Protein AF-A0A8T5HWT9-F1 (afdb_monomer_lite)

pLDDT: mean 85.5, std 12.3, range [51.19, 96.88]

Foldseek 3Di:
DDPVVVVVCCVVVVDPPDPPDPDPVRVVCVVCVVVVVVVLVVCQVVCQVVQAASVDGHGHDVPGNHRPVVVVVVVVVVCVVVVVD

Sequence (85 aa):
MSKMIKKLLKKITGKKEEKKYPNRFLKHYYLHQDKLNKERRGSYSGRKKAGICVRCHHKAVSGIVFCDFHQKLQKGYNKKARGNK

Structure (mmCIF, N/CA/C/O backbone):
data_AF-A0A8T5HWT9-F1
#
_entry.id   AF-A0A8T5HWT9-F1
#
loop_
_atom_site.group_PDB
_atom_site.id
_atom_site.type_symbol
_atom_site.label_atom_id
_atom_site.label_alt_id
_atom_site.label_comp_id
_atom_site.label_asym_id
_atom_site.label_entity_id
_atom_site.label_seq_id
_atom_site.pdbx_PDB_ins_code
_atom_site.Cartn_x
_atom_site.Cartn_y
_atom_site.Cartn_z
_atom_site.occupancy
_atom_site.B_iso_or_equiv
_atom_site.auth_seq_id
_atom_site.auth_comp_id
_atom_site.auth_asym_id
_atom_site.auth_atom_id
_atom_site.pdbx_PDB_model_num
ATOM 1 N N . MET A 1 1 ? -11.040 6.887 54.445 1.00 59.72 1 MET A N 1
ATOM 2 C CA . MET A 1 1 ? -11.356 5.942 53.343 1.00 59.72 1 MET A CA 1
ATOM 3 C C . MET A 1 1 ? -10.081 5.206 52.921 1.00 59.72 1 MET A C 1
ATOM 5 O O . MET A 1 1 ? -9.155 5.854 52.442 1.00 59.72 1 MET A O 1
ATOM 9 N N . SER A 1 2 ? -9.992 3.892 53.168 1.00 70.44 2 SER A N 1
ATOM 10 C CA . SER A 1 2 ? -8.765 3.096 52.965 1.00 70.44 2 SER A CA 1
ATOM 11 C C . SER A 1 2 ? -8.290 3.085 51.500 1.00 70.44 2 SER A C 1
ATOM 13 O O . SER A 1 2 ? -9.098 3.110 50.568 1.00 70.44 2 SER A O 1
ATOM 15 N N . LYS A 1 3 ? -6.967 3.027 51.285 1.00 72.62 3 LYS A N 1
ATOM 16 C CA . LYS A 1 3 ? -6.303 3.027 49.962 1.00 72.62 3 LYS A CA 1
ATOM 17 C C . LYS A 1 3 ? -6.824 1.898 49.058 1.00 72.62 3 LYS A C 1
ATOM 19 O O . LYS A 1 3 ? -6.953 2.088 47.849 1.00 72.62 3 LYS A O 1
ATOM 24 N N . MET A 1 4 ? -7.186 0.758 49.653 1.00 73.44 4 MET A N 1
ATOM 25 C CA . MET A 1 4 ? -7.794 -0.374 48.947 1.00 73.44 4 MET A CA 1
ATOM 26 C C . MET A 1 4 ? -9.188 -0.048 48.398 1.00 73.44 4 MET A C 1
ATOM 28 O O . MET A 1 4 ? -9.472 -0.369 47.247 1.00 73.44 4 MET A O 1
ATOM 32 N N . ILE A 1 5 ? -10.015 0.670 49.162 1.00 74.31 5 ILE A N 1
ATOM 33 C CA . ILE A 1 5 ? -11.385 1.039 48.772 1.00 74.31 5 ILE A CA 1
ATOM 34 C C . ILE A 1 5 ? -11.355 2.010 47.583 1.00 74.31 5 ILE A C 1
ATOM 36 O O . ILE A 1 5 ? -12.075 1.817 46.607 1.00 74.31 5 ILE A O 1
ATOM 40 N N . LYS A 1 6 ? -10.445 2.998 47.591 1.00 69.75 6 LYS A N 1
ATOM 41 C CA . LYS A 1 6 ? -10.242 3.902 46.439 1.00 69.75 6 LYS A CA 1
ATOM 42 C C . LYS A 1 6 ? -9.805 3.151 45.173 1.00 69.75 6 LYS A C 1
ATOM 44 O O . LYS A 1 6 ? -10.242 3.491 44.076 1.00 69.75 6 LYS A O 1
ATOM 49 N N . LYS A 1 7 ? -8.948 2.133 45.311 1.00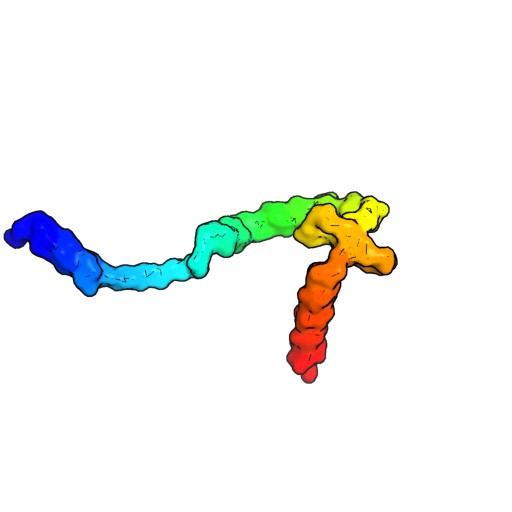 68.44 7 LYS A N 1
ATOM 50 C CA . LYS A 1 7 ? -8.435 1.331 44.186 1.00 68.44 7 LYS A CA 1
ATOM 51 C C . LYS A 1 7 ? -9.518 0.424 43.594 1.00 68.44 7 LYS A C 1
ATOM 53 O O . LYS A 1 7 ? -9.593 0.293 42.375 1.00 68.44 7 LYS A O 1
ATOM 58 N N . LEU A 1 8 ? -10.368 -0.148 44.449 1.00 69.00 8 LEU A N 1
ATOM 59 C CA . LEU A 1 8 ? -11.513 -0.962 44.049 1.00 69.00 8 LEU A CA 1
ATOM 60 C C . LEU A 1 8 ? -12.561 -0.115 43.314 1.00 69.00 8 LEU A C 1
ATOM 62 O O . LEU A 1 8 ? -12.967 -0.469 42.211 1.00 69.00 8 LEU A O 1
ATOM 66 N N . LEU A 1 9 ? -12.902 1.058 43.860 1.00 68.06 9 LEU A N 1
ATOM 67 C CA . LEU A 1 9 ? -13.840 1.992 43.234 1.00 68.06 9 LEU A CA 1
ATOM 68 C C . LEU A 1 9 ? -13.355 2.442 41.856 1.00 68.06 9 LEU A C 1
ATOM 70 O O . LEU A 1 9 ? -14.120 2.361 40.909 1.00 68.06 9 LEU A O 1
ATOM 74 N N . LYS A 1 10 ? -12.072 2.790 41.694 1.00 65.56 10 LYS A N 1
ATOM 75 C CA . LYS A 1 10 ? -11.500 3.179 40.390 1.00 65.56 10 LYS A CA 1
ATOM 76 C C . LYS A 1 10 ? -11.544 2.054 39.341 1.00 65.56 10 LYS A C 1
ATOM 78 O O . LYS A 1 10 ? -11.517 2.336 38.148 1.00 65.56 10 LYS A O 1
ATOM 83 N N . LYS A 1 11 ? -11.605 0.789 39.772 1.00 64.06 11 LYS A N 1
ATOM 84 C CA . LYS A 1 11 ? -11.736 -0.391 38.901 1.00 64.06 11 LYS A CA 1
ATOM 85 C C . LYS A 1 11 ? -13.189 -0.630 38.466 1.00 64.06 11 LYS A C 1
ATOM 87 O O . LYS A 1 11 ? -13.404 -1.138 37.374 1.00 64.06 11 LYS A O 1
ATOM 92 N N . ILE A 1 12 ? -14.154 -0.247 39.308 1.00 67.12 12 ILE A N 1
ATOM 93 C CA . ILE A 1 12 ? -15.601 -0.389 39.074 1.00 67.12 12 ILE A CA 1
ATOM 94 C C . ILE A 1 12 ? -16.162 0.824 38.311 1.00 67.12 12 ILE A C 1
ATOM 96 O O . ILE A 1 12 ? -16.957 0.663 37.394 1.00 67.12 12 ILE A O 1
ATOM 100 N N . THR A 1 13 ? -15.715 2.037 38.647 1.00 62.03 13 THR A N 1
ATOM 101 C CA . THR A 1 13 ? -16.147 3.307 38.032 1.00 62.03 13 THR A CA 1
ATOM 102 C C . THR A 1 13 ? -15.208 3.805 36.939 1.00 62.03 13 THR A C 1
ATOM 104 O O . THR A 1 13 ? -15.457 4.850 36.335 1.00 62.03 13 THR A O 1
ATOM 107 N N . GLY A 1 14 ? -14.116 3.081 36.681 1.00 57.19 14 GLY A N 1
ATOM 108 C CA . GLY A 1 14 ? -13.178 3.395 35.615 1.00 57.19 14 GLY A CA 1
ATOM 109 C C . GLY A 1 14 ? -13.881 3.302 34.270 1.00 57.19 14 GLY A C 1
ATOM 110 O O . GLY A 1 14 ? -13.976 2.216 33.700 1.00 57.19 14 GLY A O 1
ATOM 111 N N . LYS A 1 15 ? -14.376 4.439 33.766 1.00 55.84 15 LYS A N 1
ATOM 112 C CA . LYS A 1 15 ? -14.821 4.588 32.379 1.00 55.84 15 LYS A CA 1
ATOM 113 C C . LYS A 1 15 ? -13.755 3.944 31.496 1.00 55.84 15 LYS A C 1
ATOM 115 O O . LYS A 1 15 ? -12.597 4.359 31.535 1.00 55.84 15 LYS A O 1
ATOM 120 N N . LYS A 1 16 ? -14.124 2.899 30.746 1.00 58.47 16 LYS A N 1
ATOM 121 C CA . LYS A 1 16 ? -13.269 2.367 29.682 1.00 58.47 16 LYS A CA 1
ATOM 122 C C . LYS A 1 16 ? -13.062 3.521 28.711 1.00 58.47 16 LYS A C 1
ATOM 124 O O . LYS A 1 16 ? -13.977 3.847 27.966 1.00 58.47 16 LYS A O 1
ATOM 129 N N . GLU A 1 17 ? -11.905 4.172 28.770 1.00 62.22 17 GLU A N 1
ATOM 130 C CA . GLU A 1 17 ? -11.531 5.143 27.751 1.00 62.22 17 GLU A CA 1
ATOM 131 C C . GLU A 1 17 ? -11.618 4.433 26.403 1.00 62.22 17 GLU A C 1
ATOM 133 O O . GLU A 1 17 ? -10.950 3.416 26.173 1.00 62.22 17 GLU A O 1
ATOM 138 N N . GLU A 1 18 ? -12.499 4.926 25.535 1.00 68.44 18 GLU A N 1
ATOM 139 C CA . GLU A 1 18 ? -12.593 4.428 24.177 1.00 68.44 18 GLU A CA 1
ATOM 140 C C . GLU A 1 18 ? -11.240 4.653 23.515 1.00 68.44 18 GLU A C 1
ATOM 142 O O . GLU A 1 18 ? -10.777 5.779 23.310 1.00 68.44 18 GLU A O 1
ATOM 147 N N . LYS A 1 19 ? -10.542 3.553 23.233 1.00 72.56 19 LYS A N 1
ATOM 148 C CA . LYS A 1 19 ? -9.255 3.639 22.560 1.00 72.56 19 LYS A CA 1
ATOM 149 C C . LYS A 1 19 ? -9.512 4.215 21.172 1.00 72.56 19 LYS A C 1
ATOM 151 O O . LYS A 1 19 ? -10.091 3.536 20.331 1.00 72.56 19 LYS A O 1
ATOM 156 N N . LYS A 1 20 ? -8.986 5.420 20.911 1.00 83.25 20 LYS A N 1
ATOM 157 C CA . LYS A 1 20 ? -9.017 6.091 19.593 1.00 83.25 20 LYS A CA 1
ATOM 158 C C . LYS A 1 20 ? -8.602 5.174 18.432 1.00 83.25 20 LYS A C 1
ATOM 160 O O . LYS A 1 20 ? -9.029 5.379 17.303 1.00 83.25 20 LYS A O 1
ATOM 165 N N . TYR A 1 21 ? -7.759 4.174 18.705 1.00 86.62 21 TYR A N 1
ATOM 166 C CA . TYR A 1 21 ? -7.325 3.185 17.724 1.00 86.62 21 TYR A CA 1
ATOM 167 C C . TYR A 1 21 ? -7.575 1.753 18.223 1.00 86.62 21 TYR A C 1
ATOM 169 O O . TYR A 1 21 ? -7.239 1.457 19.374 1.00 86.62 21 TYR A O 1
ATOM 177 N N . PRO A 1 22 ? -8.047 0.834 17.357 1.00 88.50 22 PRO A N 1
ATOM 178 C CA . PRO A 1 22 ? -8.357 -0.545 17.749 1.00 88.50 22 PRO A CA 1
ATOM 179 C C . PRO A 1 22 ? -7.140 -1.348 18.225 1.00 88.50 22 PRO A C 1
ATOM 181 O O . PRO A 1 22 ? -7.263 -2.253 19.045 1.00 88.50 22 PRO A O 1
ATOM 184 N N . ASN A 1 23 ? -5.946 -1.039 17.709 1.00 91.25 23 ASN A N 1
ATOM 185 C CA . ASN A 1 23 ? -4.705 -1.696 18.111 1.00 91.25 23 ASN A CA 1
ATOM 186 C C . ASN A 1 23 ? -3.480 -0.786 17.904 1.00 91.25 23 ASN A C 1
ATOM 188 O O . ASN A 1 23 ? -3.553 0.261 17.253 1.00 91.25 23 ASN A O 1
ATOM 192 N N . ARG A 1 24 ? -2.332 -1.208 18.457 1.00 90.25 24 ARG A N 1
ATOM 193 C CA . ARG A 1 24 ? -1.069 -0.448 18.401 1.00 90.25 24 ARG A CA 1
ATOM 194 C C . ARG A 1 24 ? -0.537 -0.236 16.979 1.00 90.25 24 ARG A C 1
ATOM 196 O O . ARG A 1 24 ? 0.083 0.789 16.719 1.00 90.25 24 ARG A O 1
ATOM 203 N N . PHE A 1 25 ? -0.798 -1.169 16.065 1.00 89.44 25 PHE A N 1
ATOM 204 C CA . PHE A 1 25 ? -0.326 -1.094 14.682 1.00 89.44 25 PHE A CA 1
ATOM 205 C C . PHE A 1 25 ? -1.113 -0.056 13.884 1.00 89.44 25 PHE A C 1
ATOM 207 O O . PHE A 1 25 ? -0.517 0.765 13.194 1.00 89.44 25 PHE A O 1
ATOM 214 N N . LEU A 1 26 ? -2.439 -0.029 14.043 1.00 88.75 26 LEU A N 1
ATOM 215 C CA . LEU A 1 26 ? -3.292 0.991 13.435 1.00 88.75 26 LEU A CA 1
ATOM 216 C C . LEU A 1 26 ? -2.971 2.377 13.991 1.00 88.75 26 LEU A C 1
ATOM 218 O O . LEU A 1 26 ? -2.856 3.324 13.220 1.00 88.75 26 LEU A O 1
ATOM 222 N N . LYS A 1 27 ? -2.732 2.488 15.305 1.00 92.00 27 LYS A N 1
ATOM 223 C CA . LYS 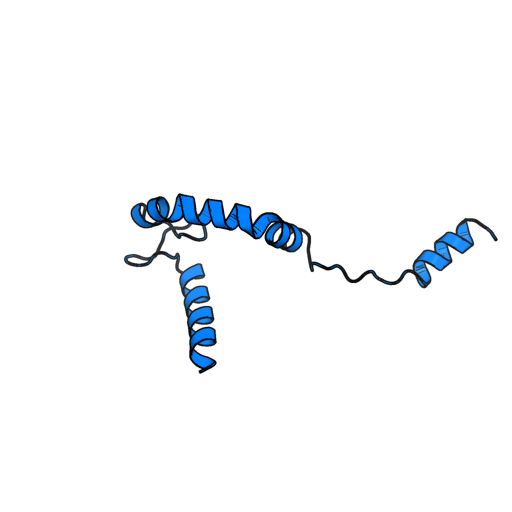A 1 27 ? -2.250 3.737 15.910 1.00 92.00 27 LYS A CA 1
ATOM 224 C C . LYS A 1 27 ? -0.981 4.234 15.215 1.00 92.00 27 LYS A C 1
ATOM 226 O O . LYS A 1 27 ? -0.936 5.383 14.795 1.00 92.00 27 LYS A O 1
ATOM 231 N N . HIS A 1 28 ? 0.029 3.376 15.074 1.00 91.25 28 HIS A N 1
ATOM 232 C CA . HIS A 1 28 ? 1.276 3.733 14.398 1.00 91.25 28 HIS A CA 1
ATOM 233 C C . HIS A 1 28 ? 1.041 4.133 12.932 1.00 91.25 28 HIS A C 1
ATOM 235 O O . HIS A 1 28 ? 1.532 5.169 12.495 1.00 91.25 28 HIS A O 1
ATOM 241 N N . TYR A 1 29 ? 0.240 3.361 12.191 1.00 90.00 29 TYR A N 1
ATOM 242 C CA . TYR A 1 29 ? -0.087 3.653 10.795 1.00 90.00 29 TYR A CA 1
ATOM 243 C C . TYR A 1 29 ? -0.676 5.058 10.617 1.00 90.00 29 TYR A C 1
ATOM 245 O O . TYR A 1 29 ? -0.183 5.817 9.787 1.00 90.00 29 TYR A O 1
ATOM 253 N N . TYR A 1 30 ? -1.697 5.413 11.403 1.00 90.31 30 TYR A N 1
ATOM 254 C CA . TYR A 1 30 ? -2.363 6.711 11.279 1.00 90.31 30 TYR A CA 1
ATOM 255 C C . TYR A 1 30 ? -1.495 7.869 11.776 1.00 90.31 30 TYR A C 1
ATOM 257 O O . TYR A 1 30 ? -1.507 8.935 11.171 1.00 90.31 30 TYR A O 1
ATOM 265 N N . LEU A 1 31 ? -0.703 7.669 12.835 1.00 93.88 31 LEU A N 1
ATOM 266 C CA . LEU A 1 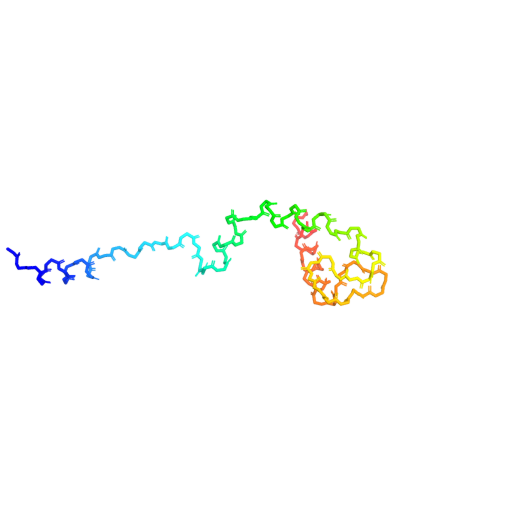31 ? 0.192 8.711 13.351 1.00 93.88 31 LEU A CA 1
ATOM 267 C C . LEU A 1 31 ? 1.360 9.036 12.409 1.00 93.88 31 LEU A C 1
ATOM 269 O O . LEU A 1 31 ? 1.867 10.151 12.441 1.00 93.88 31 LEU A O 1
ATOM 273 N N . HIS A 1 32 ? 1.796 8.085 11.582 1.00 94.19 32 HIS A N 1
ATOM 274 C CA . HIS A 1 32 ? 2.946 8.259 10.685 1.00 94.19 32 HIS A CA 1
ATOM 275 C C . HIS A 1 32 ? 2.568 8.178 9.202 1.00 94.19 32 HIS A C 1
ATOM 277 O O . HIS A 1 32 ? 3.427 7.944 8.347 1.00 94.19 32 HIS A O 1
ATOM 283 N N . GLN A 1 33 ? 1.288 8.371 8.884 1.00 91.12 33 GLN A N 1
ATOM 284 C CA . GLN A 1 33 ? 0.746 8.158 7.546 1.00 91.12 33 GLN A CA 1
ATOM 285 C C . GLN A 1 33 ? 1.468 8.989 6.475 1.00 91.12 33 GLN A C 1
ATOM 287 O O . GLN A 1 33 ? 1.772 8.465 5.402 1.00 91.12 33 GLN A O 1
ATOM 292 N N . ASP A 1 34 ? 1.806 10.244 6.770 1.00 93.19 34 ASP A N 1
ATOM 293 C CA . ASP A 1 34 ? 2.482 11.135 5.820 1.00 93.19 34 ASP A CA 1
ATOM 294 C C . ASP A 1 34 ? 3.892 10.660 5.476 1.00 93.19 34 ASP A C 1
ATOM 296 O O . ASP A 1 34 ? 4.255 10.585 4.299 1.00 93.19 34 ASP A O 1
ATOM 300 N N . LYS A 1 35 ? 4.663 10.248 6.489 1.00 92.31 35 LYS A N 1
ATOM 301 C CA . LYS A 1 35 ? 5.998 9.672 6.298 1.00 92.31 35 LYS A CA 1
ATOM 302 C C . LYS A 1 35 ? 5.922 8.396 5.457 1.00 92.31 35 LYS A C 1
ATOM 304 O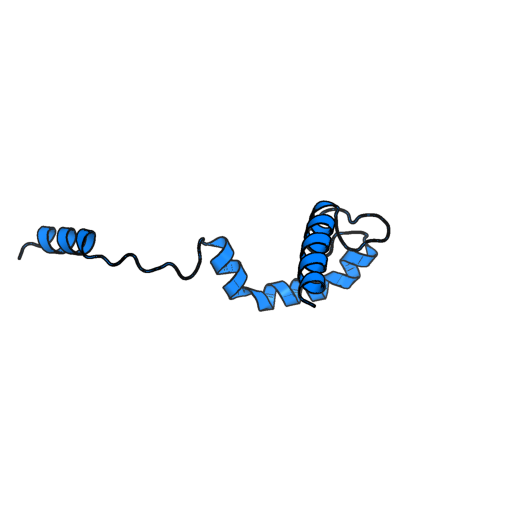 O . LYS A 1 35 ? 6.612 8.288 4.445 1.00 92.31 35 LYS A O 1
ATOM 309 N N . LEU A 1 36 ? 5.015 7.482 5.810 1.00 88.12 36 LEU A N 1
ATOM 310 C CA . LEU A 1 36 ? 4.802 6.226 5.080 1.00 88.12 36 LEU A CA 1
ATOM 311 C C . LEU A 1 36 ? 4.374 6.463 3.622 1.00 88.12 36 LEU A C 1
ATOM 313 O O . LEU A 1 36 ? 4.761 5.715 2.721 1.00 88.12 36 LEU A O 1
ATOM 317 N N . ASN A 1 37 ? 3.568 7.496 3.370 1.00 88.62 37 ASN A N 1
ATOM 318 C CA . ASN A 1 37 ? 3.155 7.873 2.022 1.00 88.62 37 ASN A CA 1
ATOM 319 C C . ASN A 1 37 ? 4.312 8.481 1.223 1.00 88.62 37 ASN A C 1
ATOM 321 O O . ASN A 1 37 ? 4.455 8.162 0.041 1.00 88.62 37 ASN A O 1
ATOM 325 N N . LYS A 1 38 ? 5.148 9.316 1.849 1.00 92.50 38 LYS A N 1
ATOM 326 C CA . LYS A 1 38 ? 6.346 9.888 1.221 1.00 92.50 38 LYS A CA 1
ATOM 327 C C . LYS A 1 38 ? 7.326 8.790 0.801 1.00 92.50 38 LYS A C 1
ATOM 329 O O . LYS A 1 38 ? 7.750 8.770 -0.351 1.00 92.50 38 LYS A O 1
ATOM 334 N N . GLU A 1 39 ? 7.598 7.829 1.680 1.00 88.31 39 GLU A N 1
ATOM 335 C CA . GLU A 1 39 ? 8.451 6.665 1.387 1.00 88.31 39 GLU A CA 1
ATOM 336 C C . GLU A 1 39 ? 7.886 5.801 0.244 1.00 88.31 39 GLU A C 1
ATOM 338 O O . GLU A 1 39 ? 8.607 5.413 -0.684 1.00 88.31 39 GLU A O 1
ATOM 343 N N . ARG A 1 40 ? 6.569 5.548 0.249 1.00 87.75 40 ARG A N 1
ATOM 344 C CA . ARG A 1 40 ? 5.896 4.824 -0.843 1.00 87.75 40 ARG A CA 1
ATOM 345 C C . ARG A 1 40 ? 5.989 5.555 -2.180 1.00 87.75 40 ARG A C 1
ATOM 347 O O . ARG A 1 40 ? 6.219 4.910 -3.198 1.00 87.75 40 ARG A O 1
ATOM 354 N N . ARG A 1 41 ? 5.819 6.881 -2.196 1.00 89.62 41 ARG A N 1
ATOM 355 C CA . ARG A 1 41 ? 5.942 7.692 -3.420 1.00 89.62 41 ARG A CA 1
ATOM 356 C C . ARG A 1 41 ? 7.375 7.695 -3.947 1.00 89.62 41 ARG A C 1
ATOM 358 O O . ARG A 1 41 ? 7.565 7.482 -5.139 1.00 89.62 41 ARG A O 1
ATOM 365 N N . GLY A 1 42 ? 8.367 7.856 -3.069 1.00 93.44 42 GLY A N 1
ATOM 366 C CA . GLY A 1 42 ? 9.782 7.878 -3.457 1.00 93.44 42 GLY A CA 1
ATOM 367 C C . GLY A 1 42 ? 10.253 6.570 -4.097 1.00 93.44 42 GLY A C 1
ATOM 368 O O . GLY A 1 42 ? 10.991 6.583 -5.076 1.00 93.44 42 GLY A O 1
ATOM 369 N N . SER A 1 43 ? 9.766 5.431 -3.605 1.00 92.06 43 SER A N 1
ATOM 370 C CA . SER A 1 43 ? 10.123 4.111 -4.144 1.00 92.06 43 SER A CA 1
ATOM 371 C C . SER A 1 43 ? 9.251 3.645 -5.319 1.00 92.06 43 SER A C 1
ATOM 373 O O . SER A 1 43 ? 9.542 2.606 -5.916 1.00 92.06 43 SER A O 1
ATOM 375 N N . TYR A 1 44 ? 8.201 4.391 -5.686 1.00 94.00 44 TYR A N 1
ATOM 376 C CA . TYR A 1 44 ? 7.192 3.949 -6.654 1.00 94.00 44 TYR A CA 1
ATOM 377 C C . TYR A 1 44 ? 7.793 3.612 -8.023 1.00 94.00 44 TYR A C 1
ATOM 379 O O . TYR A 1 44 ? 7.615 2.503 -8.529 1.00 94.00 44 TYR A O 1
ATOM 387 N N . SER A 1 45 ? 8.526 4.559 -8.613 1.00 93.06 45 SER A N 1
ATOM 388 C CA . SER A 1 45 ? 9.093 4.414 -9.957 1.00 93.06 45 SER A CA 1
ATOM 389 C C . SER A 1 45 ? 10.118 3.285 -10.023 1.00 93.06 45 SER A C 1
ATOM 391 O O . SER A 1 45 ? 10.120 2.517 -10.984 1.00 93.06 45 SER A O 1
ATOM 393 N N . GLY A 1 46 ? 10.944 3.141 -8.981 1.00 93.88 46 GLY A N 1
ATOM 394 C CA . GLY A 1 46 ? 11.912 2.048 -8.870 1.00 93.88 46 GLY A CA 1
ATOM 395 C C . GLY A 1 46 ? 11.227 0.684 -8.791 1.00 93.88 46 GLY A C 1
ATOM 396 O O . GLY A 1 46 ? 11.538 -0.210 -9.573 1.00 93.88 46 GLY A O 1
ATOM 397 N N . ARG A 1 47 ? 10.219 0.545 -7.921 1.00 93.81 47 ARG A N 1
ATOM 398 C CA . ARG A 1 47 ? 9.454 -0.705 -7.768 1.00 93.81 47 ARG A CA 1
ATOM 399 C C . ARG A 1 47 ? 8.703 -1.086 -9.037 1.00 93.81 47 ARG A C 1
ATOM 401 O O . ARG A 1 47 ? 8.746 -2.246 -9.434 1.00 93.81 47 ARG A O 1
ATOM 408 N N . LYS A 1 48 ? 8.084 -0.111 -9.711 1.00 94.06 48 LYS A N 1
ATOM 409 C CA . LYS A 1 48 ? 7.409 -0.324 -10.996 1.00 94.06 48 LYS A CA 1
ATOM 410 C C . LYS A 1 48 ? 8.371 -0.882 -12.049 1.00 94.06 48 LYS A C 1
ATOM 412 O O . LYS A 1 48 ? 8.034 -1.869 -12.692 1.00 94.06 48 LYS A O 1
ATOM 417 N N . LYS A 1 49 ? 9.557 -0.280 -12.208 1.00 94.31 49 LYS A N 1
ATOM 418 C CA . LYS A 1 49 ? 10.579 -0.747 -13.165 1.00 94.31 49 LYS A CA 1
ATOM 419 C C . LYS A 1 49 ? 11.108 -2.140 -12.818 1.00 94.31 49 LYS A C 1
ATOM 421 O O . LYS A 1 49 ? 11.307 -2.948 -13.713 1.00 94.31 49 LYS A O 1
ATOM 426 N N . ALA A 1 50 ? 11.277 -2.434 -11.531 1.00 94.19 50 ALA A N 1
ATOM 427 C CA . ALA A 1 50 ? 11.749 -3.731 -11.050 1.00 94.19 50 ALA A CA 1
ATOM 428 C C . ALA A 1 50 ? 10.686 -4.850 -11.095 1.00 94.19 50 ALA A C 1
ATOM 430 O O . ALA A 1 50 ? 10.972 -5.976 -10.696 1.00 94.19 50 ALA A O 1
ATOM 431 N N . GLY A 1 51 ? 9.446 -4.563 -11.517 1.00 95.25 51 GLY A N 1
ATOM 432 C CA . GLY A 1 51 ? 8.357 -5.545 -11.483 1.00 95.25 51 GLY A CA 1
ATOM 433 C C . GLY A 1 51 ? 7.966 -5.961 -10.059 1.00 95.25 51 GLY A C 1
ATOM 434 O O . GLY A 1 51 ? 7.527 -7.089 -9.835 1.00 95.25 51 GLY A O 1
ATOM 435 N N . ILE A 1 52 ? 8.136 -5.066 -9.082 1.00 95.62 52 ILE A N 1
ATOM 436 C CA . ILE A 1 52 ? 7.787 -5.271 -7.670 1.00 95.62 52 ILE A CA 1
ATOM 437 C C . ILE A 1 52 ? 6.491 -4.520 -7.365 1.00 95.62 52 ILE A C 1
ATOM 439 O O . ILE A 1 52 ? 6.254 -3.412 -7.852 1.00 95.62 52 ILE A O 1
ATOM 443 N N . CYS A 1 53 ? 5.638 -5.107 -6.527 1.00 95.56 53 CYS A N 1
ATOM 444 C CA . CYS A 1 53 ? 4.417 -4.460 -6.075 1.00 95.56 53 CYS A CA 1
ATOM 445 C C . CYS A 1 53 ? 4.724 -3.110 -5.410 1.00 95.56 53 CYS A C 1
ATOM 447 O O . CYS A 1 53 ? 5.518 -3.012 -4.485 1.00 95.56 53 CYS A O 1
ATOM 449 N N . VAL A 1 54 ? 4.019 -2.049 -5.793 1.00 92.88 54 VAL A N 1
ATOM 450 C CA . VAL A 1 54 ? 4.260 -0.718 -5.202 1.00 92.88 54 VAL A CA 1
ATOM 451 C C . VAL A 1 54 ? 3.777 -0.584 -3.744 1.00 92.88 54 VAL A C 1
ATOM 453 O O . VAL A 1 54 ? 4.096 0.398 -3.079 1.00 92.88 54 VAL A O 1
ATOM 456 N N . ARG A 1 55 ? 3.024 -1.566 -3.220 1.00 90.25 55 ARG A N 1
ATOM 457 C CA . ARG A 1 55 ? 2.473 -1.573 -1.846 1.00 90.25 55 ARG A CA 1
ATOM 458 C C . ARG A 1 55 ? 3.157 -2.543 -0.883 1.00 90.25 55 ARG A C 1
ATOM 460 O O . ARG A 1 55 ? 3.013 -2.373 0.322 1.00 90.25 55 ARG A O 1
ATOM 467 N N . CYS A 1 56 ? 3.889 -3.534 -1.382 1.00 91.31 56 CYS A N 1
ATOM 468 C CA . CYS A 1 56 ? 4.623 -4.507 -0.569 1.00 91.31 56 CYS A CA 1
ATOM 469 C C . CYS A 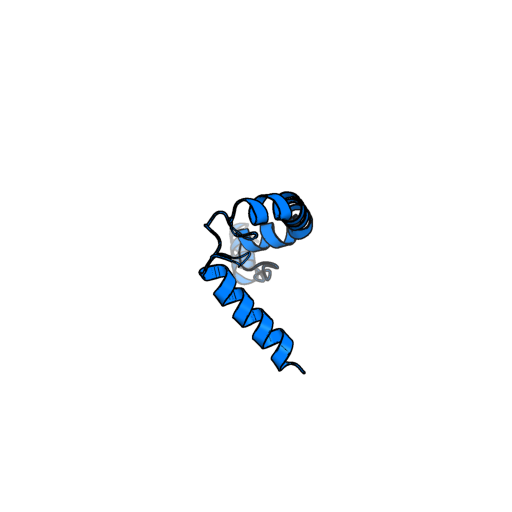1 56 ? 5.908 -4.939 -1.286 1.00 91.31 56 CYS A C 1
ATOM 471 O O . CYS A 1 56 ? 6.311 -4.299 -2.245 1.00 91.31 56 CYS A O 1
ATOM 473 N N . HIS A 1 57 ? 6.568 -5.999 -0.827 1.00 91.88 57 HIS A N 1
ATOM 474 C CA . HIS A 1 57 ? 7.829 -6.468 -1.417 1.00 91.88 57 HIS A CA 1
ATOM 475 C C . HIS A 1 57 ? 7.653 -7.685 -2.342 1.00 91.88 57 HIS A C 1
ATOM 477 O O . HIS A 1 57 ? 8.631 -8.238 -2.827 1.00 91.88 57 HIS A O 1
ATOM 483 N N . HIS A 1 58 ? 6.411 -8.107 -2.607 1.00 95.62 58 HIS A N 1
ATOM 484 C CA . HIS A 1 58 ? 6.131 -9.226 -3.509 1.00 95.62 58 HIS A CA 1
ATOM 485 C C . HIS A 1 58 ? 6.230 -8.820 -4.982 1.00 95.62 58 HIS A C 1
ATOM 487 O O . HIS A 1 58 ? 6.002 -7.660 -5.337 1.00 95.62 58 HIS A O 1
ATOM 493 N N . LYS A 1 59 ? 6.492 -9.806 -5.846 1.00 96.88 59 LYS A N 1
ATOM 494 C CA . LYS A 1 59 ? 6.504 -9.635 -7.301 1.00 96.88 59 LYS A CA 1
ATOM 495 C C . LYS A 1 59 ? 5.149 -9.123 -7.799 1.00 96.88 59 LYS A C 1
ATOM 497 O O . LYS A 1 59 ? 4.091 -9.563 -7.338 1.00 96.88 59 LYS A O 1
ATOM 502 N N . ALA A 1 60 ? 5.187 -8.161 -8.710 1.00 96.88 60 ALA A N 1
ATOM 503 C CA . ALA A 1 60 ? 4.002 -7.665 -9.384 1.00 96.88 60 ALA A CA 1
ATOM 504 C C . ALA A 1 60 ? 3.553 -8.641 -10.480 1.00 96.88 60 ALA A C 1
ATOM 506 O O . ALA A 1 60 ? 4.355 -9.393 -11.038 1.00 96.88 60 ALA A O 1
ATOM 507 N N . VAL A 1 61 ? 2.257 -8.630 -10.783 1.00 94.00 61 VAL A N 1
ATOM 508 C CA . VAL A 1 61 ? 1.713 -9.365 -11.930 1.00 94.00 61 VAL A CA 1
ATOM 509 C C . VAL A 1 61 ? 2.207 -8.703 -13.220 1.00 94.00 61 VAL A C 1
ATOM 511 O O . VAL A 1 61 ? 2.316 -7.479 -13.277 1.00 94.00 61 VAL A O 1
ATOM 514 N N . SER A 1 62 ? 2.516 -9.497 -14.251 1.00 90.81 62 SER A N 1
ATOM 515 C CA . SER A 1 62 ? 3.019 -8.975 -15.529 1.00 90.81 62 SER A CA 1
ATOM 516 C C . SER A 1 62 ? 2.087 -7.901 -16.100 1.00 90.81 62 SER A C 1
ATOM 518 O O . SER A 1 62 ? 0.871 -8.087 -16.137 1.00 90.81 62 SER A O 1
ATOM 520 N N . GLY A 1 63 ? 2.652 -6.758 -16.495 1.00 88.75 63 GLY A N 1
ATOM 521 C CA . GLY A 1 63 ? 1.895 -5.605 -16.998 1.00 88.75 63 GLY A CA 1
ATOM 522 C C . GLY A 1 63 ? 1.127 -4.805 -15.934 1.00 88.75 63 GLY A C 1
ATOM 523 O O . GLY A 1 63 ? 0.433 -3.848 -16.275 1.00 88.75 63 GLY A O 1
ATOM 524 N N . ILE A 1 64 ? 1.239 -5.148 -14.646 1.00 91.44 64 ILE A N 1
ATOM 525 C CA . ILE A 1 64 ? 0.484 -4.526 -13.547 1.00 91.44 64 ILE A CA 1
ATOM 526 C C . ILE A 1 64 ? 1.446 -4.068 -12.443 1.00 91.44 64 ILE A C 1
ATOM 528 O O . ILE A 1 64 ? 2.496 -4.652 -12.218 1.00 91.44 64 ILE A O 1
ATOM 532 N N . VAL A 1 65 ? 1.091 -3.005 -11.715 1.00 94.56 65 VAL A N 1
ATOM 533 C CA . VAL A 1 65 ? 1.924 -2.428 -10.634 1.00 94.56 65 VAL A CA 1
ATOM 534 C C . VAL A 1 65 ? 1.726 -3.087 -9.257 1.00 94.56 65 VAL A C 1
ATOM 536 O O . VAL A 1 65 ? 2.363 -2.704 -8.272 1.00 94.56 65 VAL A O 1
ATOM 539 N N . PHE A 1 66 ? 0.817 -4.057 -9.151 1.00 96.06 66 PHE A N 1
ATOM 540 C CA . PHE A 1 66 ? 0.448 -4.728 -7.902 1.00 96.06 66 PHE A CA 1
ATOM 541 C C . PHE A 1 66 ? 0.716 -6.235 -7.980 1.00 96.06 66 PHE A C 1
ATOM 543 O O . PHE A 1 66 ? 0.664 -6.821 -9.058 1.00 96.06 66 PHE A O 1
ATOM 550 N N . CYS A 1 67 ? 0.974 -6.865 -6.829 1.00 96.62 67 CYS A N 1
ATOM 551 C CA . CYS A 1 67 ? 0.903 -8.323 -6.700 1.00 96.62 67 CYS A CA 1
ATOM 552 C C . CYS A 1 67 ? -0.560 -8.795 -6.736 1.00 96.62 67 CYS A C 1
ATOM 554 O O . CYS A 1 67 ? -1.467 -7.983 -6.539 1.00 96.62 67 CYS A O 1
ATOM 556 N N . ASP A 1 68 ? -0.791 -10.098 -6.916 1.00 96.50 68 ASP A N 1
ATOM 557 C CA . ASP A 1 68 ? -2.140 -10.678 -7.028 1.00 96.50 68 ASP A CA 1
ATOM 558 C C . ASP A 1 68 ? -3.065 -10.271 -5.863 1.00 96.50 68 ASP A C 1
ATOM 560 O O . ASP A 1 68 ? -4.176 -9.773 -6.064 1.00 96.50 68 ASP A O 1
ATOM 564 N N . PHE A 1 69 ? -2.561 -10.356 -4.629 1.00 96.06 69 PHE A N 1
ATOM 565 C CA . PHE A 1 69 ? -3.300 -9.948 -3.433 1.00 96.06 69 PHE A CA 1
ATOM 566 C C . PHE A 1 69 ? -3.727 -8.470 -3.473 1.00 96.06 69 PHE A C 1
ATOM 568 O O . PHE A 1 69 ? -4.908 -8.141 -3.334 1.00 96.06 69 PHE A O 1
ATOM 575 N N . HIS A 1 70 ? -2.780 -7.556 -3.706 1.00 95.44 70 HIS A N 1
ATOM 576 C CA . HIS A 1 70 ? -3.086 -6.125 -3.747 1.00 95.44 70 HIS A CA 1
ATOM 577 C C . HIS A 1 70 ? -3.915 -5.735 -4.971 1.00 95.44 70 HIS A C 1
ATOM 579 O O . HIS A 1 70 ? -4.684 -4.777 -4.901 1.00 95.44 70 HIS A O 1
ATOM 585 N N . GLN A 1 71 ? -3.809 -6.481 -6.069 1.00 95.19 71 GLN A N 1
ATOM 586 C CA . GLN A 1 71 ? -4.656 -6.295 -7.236 1.00 95.19 71 GLN A CA 1
ATOM 587 C C . GLN A 1 71 ? -6.117 -6.640 -6.916 1.00 95.19 71 GLN A C 1
ATOM 589 O O . GLN A 1 71 ? -7.008 -5.867 -7.271 1.00 95.19 71 GLN A O 1
ATOM 594 N N . LYS A 1 72 ? -6.381 -7.745 -6.206 1.00 94.94 72 LYS A N 1
ATOM 595 C CA . LYS A 1 72 ? -7.732 -8.121 -5.746 1.00 94.94 72 LYS A CA 1
ATOM 596 C C . LYS A 1 72 ? -8.336 -7.051 -4.833 1.00 94.94 72 LYS A C 1
ATOM 598 O O . LYS A 1 72 ? -9.468 -6.624 -5.059 1.00 94.94 72 LYS A O 1
ATOM 603 N N . LEU A 1 73 ? -7.5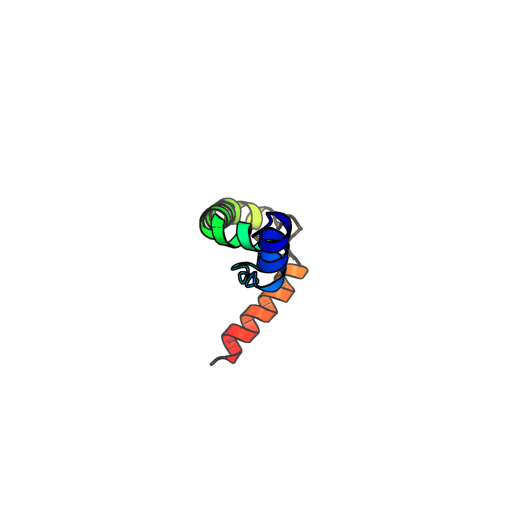57 -6.536 -3.877 1.00 94.00 73 LEU A N 1
ATOM 604 C CA . LEU A 1 73 ? -7.990 -5.416 -3.032 1.00 94.00 73 LEU A CA 1
ATOM 605 C C . LEU A 1 73 ? -8.299 -4.162 -3.860 1.00 94.00 73 LEU A C 1
ATOM 607 O O . LEU A 1 73 ? -9.347 -3.541 -3.675 1.00 94.00 73 LEU A O 1
ATOM 611 N N . GLN A 1 74 ? -7.425 -3.815 -4.810 1.00 93.38 74 GLN A N 1
ATOM 612 C CA . GLN A 1 74 ? -7.618 -2.646 -5.667 1.00 93.38 74 GLN A CA 1
ATOM 613 C C . GLN A 1 74 ? -8.880 -2.767 -6.529 1.00 93.38 74 GLN A C 1
ATOM 615 O O . GLN A 1 74 ? -9.596 -1.780 -6.685 1.00 93.38 74 GLN A O 1
ATOM 620 N N . LYS A 1 75 ? -9.206 -3.964 -7.037 1.00 92.94 75 LYS A N 1
ATOM 621 C CA . LYS A 1 75 ? -10.477 -4.221 -7.735 1.00 92.94 75 LYS A CA 1
ATOM 622 C C . LYS A 1 75 ? -11.676 -3.921 -6.829 1.00 92.94 75 LYS A C 1
ATOM 624 O O . LYS A 1 75 ? -12.604 -3.244 -7.266 1.00 92.94 75 LYS A O 1
ATOM 629 N N . GLY A 1 76 ? -11.628 -4.350 -5.567 1.00 93.00 76 GLY A N 1
ATOM 630 C CA . GLY A 1 76 ? -12.660 -4.049 -4.570 1.00 93.00 76 GLY A CA 1
ATOM 631 C C . GLY A 1 76 ? -12.823 -2.548 -4.309 1.00 93.00 76 GLY A C 1
ATOM 632 O O . GLY A 1 76 ? -13.944 -2.038 -4.339 1.00 93.00 76 GLY A O 1
ATOM 633 N N . TYR A 1 77 ? -11.717 -1.822 -4.117 1.00 91.19 77 TYR A N 1
ATOM 634 C CA . TYR A 1 77 ? -11.749 -0.364 -3.939 1.00 91.19 77 TYR A CA 1
ATOM 635 C C . TYR A 1 77 ? -12.315 0.351 -5.169 1.00 91.19 77 TYR A C 1
ATOM 637 O O . TYR A 1 77 ? -13.181 1.210 -5.031 1.00 91.19 77 TYR A O 1
ATOM 645 N N . ASN A 1 78 ? -11.886 -0.050 -6.370 1.00 90.94 78 ASN A N 1
ATOM 646 C CA . ASN A 1 78 ? -12.376 0.518 -7.623 1.00 90.94 78 ASN A CA 1
ATOM 647 C C . ASN A 1 78 ? -13.876 0.259 -7.816 1.00 90.94 78 ASN A C 1
ATOM 649 O O . ASN A 1 78 ? -14.583 1.148 -8.280 1.00 90.94 78 ASN A O 1
ATOM 653 N N . LYS A 1 79 ? -14.372 -0.933 -7.451 1.00 93.69 79 LYS A N 1
ATOM 654 C CA . LYS A 1 79 ? -15.804 -1.256 -7.518 1.00 93.69 79 LYS A CA 1
ATOM 655 C C . LYS A 1 79 ? -16.615 -0.348 -6.594 1.00 93.69 79 LYS A C 1
ATOM 657 O O . LYS A 1 79 ? -17.587 0.236 -7.049 1.00 93.69 79 LYS A O 1
ATOM 662 N N . LYS A 1 80 ? -16.186 -0.172 -5.339 1.00 91.94 80 LYS A N 1
ATOM 663 C CA . LYS A 1 80 ? -16.850 0.733 -4.380 1.00 91.94 80 LYS A CA 1
ATOM 664 C C . LYS A 1 80 ? -16.853 2.185 -4.861 1.00 91.94 80 LYS A C 1
ATOM 666 O O . LYS A 1 80 ? -17.886 2.834 -4.825 1.00 91.94 80 LYS A O 1
ATOM 671 N N . ALA A 1 81 ? -15.718 2.674 -5.359 1.00 90.06 81 ALA A N 1
ATOM 672 C CA . ALA A 1 81 ? -15.604 4.041 -5.866 1.00 90.06 81 ALA A CA 1
ATOM 673 C C . ALA A 1 81 ? -16.489 4.303 -7.097 1.00 90.06 81 ALA A C 1
ATOM 675 O O . ALA A 1 81 ? -16.937 5.425 -7.299 1.00 90.06 81 ALA A O 1
ATOM 676 N N . ARG A 1 82 ? -16.727 3.278 -7.925 1.00 87.88 82 ARG A N 1
ATOM 677 C CA . ARG A 1 82 ? -17.553 3.379 -9.139 1.00 87.88 82 ARG A CA 1
ATOM 678 C C . ARG A 1 82 ? -19.034 3.090 -8.909 1.00 87.88 82 ARG A C 1
ATOM 680 O O . ARG A 1 82 ? -19.836 3.574 -9.687 1.00 87.88 82 ARG A O 1
ATOM 687 N N . GLY A 1 83 ? -19.377 2.298 -7.894 1.00 81.12 83 GLY A N 1
ATOM 688 C CA . GLY A 1 83 ? -20.761 1.945 -7.563 1.00 81.12 83 GLY A CA 1
ATOM 689 C C . GLY A 1 83 ? -21.509 2.998 -6.742 1.00 81.12 83 GLY A C 1
ATOM 690 O O . GLY A 1 83 ? -22.707 2.859 -6.559 1.00 81.12 83 GLY A O 1
ATOM 691 N N . ASN A 1 84 ? -20.818 4.031 -6.253 1.00 60.47 84 ASN A N 1
ATOM 692 C CA . ASN A 1 84 ? -21.417 5.178 -5.559 1.00 60.47 84 ASN A CA 1
ATOM 693 C C . ASN A 1 84 ? -21.710 6.357 -6.517 1.00 60.47 84 ASN A C 1
ATOM 695 O O . ASN A 1 84 ? -21.679 7.512 -6.093 1.00 60.47 84 ASN A O 1
ATOM 699 N N . LYS A 1 85 ? -21.906 6.073 -7.807 1.00 51.19 85 LYS A N 1
ATOM 700 C CA . LYS A 1 85 ? -22.369 7.015 -8.832 1.00 51.19 85 LYS A CA 1
ATOM 701 C C . LYS A 1 85 ? -23.764 6.604 -9.263 1.00 51.19 85 LYS A C 1
ATOM 703 O O . LYS A 1 85 ? -24.559 7.529 -9.510 1.00 51.19 85 LYS A O 1
#

Radius of gyration: 22.32 Å; chains: 1; bounding box: 34×22×70 Å

Secondary structure (DSSP, 8-state):
--HHHHHHHHHHS------SSSSHHHHHHHHTHHHHHHHHHHHHHHHHHTTB-SSSSSBPPTTSSS-HHHHHHHHHHHHHHHHT-